Protein AF-A0A359KRN3-F1 (afdb_monomer)

Radius of gyration: 12.71 Å; Cα contacts (8 Å, |Δi|>4): 179; chains: 1; bounding box: 25×27×42 Å

Nearest PDB structures (foldseek):
  2awo-assembly2_D  TM=8.010E-01  e=6.527E-02  Escherichia coli K-12
  2awo-assembly2_C  TM=8.010E-01  e=8.601E-02  Escherichia coli K-12
  4jbw-assembly2_C  TM=7.755E-01  e=6.527E-02  Escherichia coli K-12
  2awn-assembly2_D  TM=7.931E-01  e=2.080E-01  Escherichia coli K-12
  2awn-assembly2_C  TM=7.894E-01  e=1.968E-01  Escherichia coli K-12

Structure (mmCIF, N/CA/C/O backbone):
data_AF-A0A359KRN3-F1
#
_entry.id   AF-A0A359KRN3-F1
#
loop_
_atom_site.group_PDB
_atom_site.id
_atom_site.type_symbol
_atom_site.label_atom_id
_atom_site.label_alt_id
_atom_site.label_comp_id
_atom_site.label_asym_id
_atom_site.label_entity_id
_atom_site.label_seq_id
_atom_site.pdbx_PDB_ins_code
_atom_site.Cartn_x
_atom_site.Cartn_y
_atom_site.Cartn_z
_atom_site.occupancy
_atom_site.B_iso_or_equiv
_atom_site.auth_seq_id
_atom_site.auth_comp_id
_atom_site.auth_asym_id
_atom_site.auth_atom_id
_atom_site.pdbx_PDB_model_num
ATOM 1 N N . MET A 1 1 ? -1.250 -2.066 20.027 1.00 58.06 1 MET A N 1
ATOM 2 C CA . MET A 1 1 ? -0.949 -1.627 18.644 1.00 58.06 1 MET A CA 1
ATOM 3 C C . MET A 1 1 ? -0.524 -2.861 17.872 1.00 58.06 1 MET A C 1
ATOM 5 O O . MET A 1 1 ? 0.230 -3.639 18.427 1.00 58.06 1 MET A O 1
ATOM 9 N N . VAL A 1 2 ? -1.042 -3.116 16.674 1.00 57.31 2 VAL A N 1
ATOM 10 C CA . VAL A 1 2 ? -0.653 -4.304 15.892 1.00 57.31 2 VAL A CA 1
ATOM 11 C C . VAL A 1 2 ? 0.399 -3.884 14.874 1.00 57.31 2 VAL A C 1
ATOM 13 O O . VAL A 1 2 ? 0.213 -2.869 14.205 1.00 57.31 2 VAL A O 1
ATOM 16 N N . MET A 1 3 ? 1.503 -4.626 14.786 1.00 63.09 3 MET A N 1
ATOM 17 C CA . MET A 1 3 ? 2.552 -4.383 13.799 1.00 63.09 3 MET A CA 1
ATOM 18 C C . MET A 1 3 ? 2.544 -5.524 12.788 1.00 63.09 3 MET A C 1
ATOM 20 O O . MET A 1 3 ? 2.780 -6.678 13.135 1.00 63.09 3 MET A O 1
ATOM 24 N N . LEU A 1 4 ? 2.241 -5.183 11.540 1.00 65.62 4 LEU A N 1
ATOM 25 C CA . LEU A 1 4 ? 2.378 -6.080 10.401 1.00 65.62 4 LEU A CA 1
ATOM 26 C C . LEU A 1 4 ? 3.692 -5.751 9.706 1.00 65.62 4 LEU A C 1
ATOM 28 O O . LEU A 1 4 ? 3.993 -4.575 9.471 1.00 65.62 4 LEU A O 1
ATOM 32 N N . ARG A 1 5 ? 4.481 -6.775 9.382 1.00 75.69 5 ARG A N 1
ATOM 33 C CA . ARG A 1 5 ? 5.634 -6.579 8.507 1.00 75.69 5 ARG A CA 1
ATOM 34 C C . ARG A 1 5 ? 5.152 -6.303 7.078 1.00 75.69 5 ARG A C 1
ATOM 36 O O . ARG A 1 5 ? 4.100 -6.822 6.699 1.00 75.69 5 ARG A O 1
ATOM 43 N N . PRO A 1 6 ? 5.894 -5.522 6.273 1.00 72.81 6 PRO A N 1
ATOM 44 C CA . PRO A 1 6 ? 5.472 -5.168 4.918 1.00 72.81 6 PRO A CA 1
ATOM 45 C C . PRO A 1 6 ? 5.165 -6.361 4.004 1.00 72.81 6 PRO A C 1
ATOM 47 O O . PRO A 1 6 ? 4.344 -6.242 3.103 1.00 72.81 6 PRO A O 1
ATOM 50 N N . GLU A 1 7 ? 5.815 -7.502 4.237 1.00 75.44 7 GLU A N 1
ATOM 51 C CA . GLU A 1 7 ? 5.599 -8.765 3.526 1.00 75.44 7 GLU A CA 1
ATOM 52 C C . GLU A 1 7 ? 4.330 -9.527 3.946 1.00 75.44 7 GLU A C 1
ATOM 54 O O . GLU A 1 7 ? 3.946 -10.477 3.274 1.00 75.44 7 GLU A O 1
ATOM 59 N N . GLN A 1 8 ? 3.684 -9.142 5.052 1.00 83.19 8 GLN A N 1
ATOM 60 C CA . GLN A 1 8 ? 2.436 -9.758 5.529 1.00 83.19 8 GLN A CA 1
ATOM 61 C C . GLN A 1 8 ? 1.189 -9.105 4.916 1.00 83.19 8 GLN A C 1
ATOM 63 O O . GLN A 1 8 ? 0.070 -9.555 5.163 1.00 83.19 8 GLN A O 1
ATOM 68 N N . LEU A 1 9 ? 1.373 -8.034 4.146 1.00 84.44 9 LEU A N 1
ATOM 69 C CA . LEU A 1 9 ? 0.328 -7.343 3.409 1.00 84.44 9 LEU A CA 1
ATOM 70 C C . LEU A 1 9 ? 0.565 -7.525 1.914 1.00 84.44 9 LEU A C 1
ATOM 72 O O . LEU A 1 9 ? 1.705 -7.503 1.454 1.00 84.44 9 LEU A O 1
ATOM 76 N N . GLU A 1 10 ? -0.518 -7.633 1.158 1.00 89.56 10 GLU A N 1
ATOM 77 C CA . GLU A 1 10 ? -0.480 -7.684 -0.299 1.00 89.56 10 GLU A CA 1
ATOM 78 C C . GLU A 1 10 ? -1.544 -6.771 -0.907 1.00 89.56 10 GLU A C 1
ATOM 80 O O . GLU A 1 10 ? -2.601 -6.526 -0.314 1.00 89.56 10 GLU A O 1
ATOM 85 N N . LEU A 1 11 ? -1.237 -6.246 -2.095 1.00 88.12 11 LEU A N 1
ATOM 86 C CA . LEU A 1 11 ? -2.233 -5.596 -2.940 1.00 88.12 11 LEU A CA 1
ATOM 87 C C . LEU A 1 11 ? -3.161 -6.679 -3.496 1.00 88.12 11 LEU A C 1
ATOM 89 O O . LEU A 1 11 ? -2.683 -7.725 -3.935 1.00 88.12 11 LEU A O 1
ATOM 93 N N . SER A 1 12 ? -4.463 -6.422 -3.482 1.00 88.00 12 SER A N 1
ATOM 94 C CA . SER A 1 12 ? -5.483 -7.335 -3.998 1.00 88.00 12 SER A CA 1
ATOM 95 C C . SER A 1 12 ? -6.589 -6.547 -4.700 1.00 88.00 12 SER A C 1
ATOM 97 O O . SER A 1 12 ? -6.639 -5.318 -4.615 1.00 88.00 12 SER A O 1
ATOM 99 N N . ASP A 1 13 ? -7.485 -7.259 -5.378 1.00 85.50 13 ASP A N 1
ATOM 100 C CA . ASP A 1 13 ? -8.718 -6.701 -5.945 1.00 85.50 13 ASP A CA 1
ATOM 101 C C . ASP A 1 13 ? -9.842 -6.592 -4.892 1.00 85.50 13 ASP A C 1
ATOM 103 O O . ASP A 1 13 ? -10.888 -5.990 -5.134 1.00 85.50 13 ASP A O 1
ATOM 107 N N . ASP A 1 14 ? -9.627 -7.163 -3.703 1.00 86.19 14 ASP A N 1
ATOM 108 C CA . ASP A 1 14 ? -10.545 -7.181 -2.569 1.00 86.19 14 ASP A CA 1
ATOM 109 C C . ASP A 1 14 ? -9.848 -6.808 -1.244 1.00 86.19 14 ASP A C 1
ATOM 111 O O . ASP A 1 14 ? -8.623 -6.751 -1.137 1.00 86.19 14 ASP A O 1
ATOM 115 N N . GLY A 1 15 ? -10.639 -6.523 -0.206 1.00 88.44 15 GLY A N 1
ATOM 116 C CA . GLY A 1 15 ? -10.132 -6.188 1.126 1.00 88.44 15 GLY A CA 1
ATOM 117 C C . GLY A 1 15 ? -10.329 -4.724 1.516 1.00 88.44 15 GLY A C 1
ATOM 118 O O . GLY A 1 15 ? -11.327 -4.092 1.171 1.00 88.44 15 GLY A O 1
ATOM 119 N N . THR A 1 16 ? -9.408 -4.194 2.319 1.00 91.81 16 THR A N 1
ATOM 120 C CA . THR A 1 16 ? -9.508 -2.832 2.861 1.00 91.81 16 THR A CA 1
ATOM 121 C C . THR A 1 16 ? -8.958 -1.831 1.857 1.00 91.81 16 THR A C 1
ATOM 123 O O . THR A 1 16 ? -7.818 -1.960 1.421 1.00 91.81 16 THR A O 1
ATOM 126 N N . LEU A 1 17 ? -9.740 -0.806 1.516 1.00 94.56 17 LEU A N 1
ATOM 127 C CA . LEU A 1 17 ? -9.283 0.257 0.621 1.00 94.56 17 LEU A CA 1
ATOM 128 C C . LEU A 1 17 ? -8.188 1.110 1.268 1.00 94.56 17 LEU A C 1
ATOM 130 O O . LEU A 1 17 ? -8.220 1.378 2.473 1.00 94.56 17 LEU A O 1
ATOM 134 N N . ALA A 1 18 ? -7.248 1.568 0.451 1.00 94.44 18 ALA A N 1
ATOM 135 C CA . ALA A 1 18 ? -6.166 2.445 0.855 1.00 94.44 18 ALA A CA 1
ATOM 136 C C . ALA A 1 18 ? -5.741 3.382 -0.283 1.00 94.44 18 ALA A C 1
ATOM 138 O O . ALA A 1 18 ? -5.805 3.031 -1.460 1.00 94.44 18 ALA A O 1
ATOM 139 N N . GLN A 1 19 ? -5.260 4.564 0.091 1.00 96.25 19 GLN A N 1
ATOM 140 C CA . GLN A 1 19 ? -4.671 5.538 -0.824 1.00 96.25 19 GLN A CA 1
ATOM 141 C C . GLN A 1 19 ? -3.167 5.313 -0.956 1.00 96.25 19 GLN A C 1
ATOM 143 O O . GLN A 1 19 ? -2.462 5.187 0.053 1.00 96.25 19 GLN A O 1
ATOM 148 N N . VAL A 1 20 ? -2.660 5.310 -2.187 1.00 95.00 20 VAL A N 1
ATOM 149 C CA . VAL A 1 20 ? -1.226 5.231 -2.461 1.00 95.00 20 VAL A CA 1
ATOM 150 C C . VAL A 1 20 ? -0.584 6.588 -2.219 1.00 95.00 20 VAL A C 1
ATOM 152 O O . VAL A 1 20 ? -0.854 7.565 -2.909 1.00 95.00 20 VAL A O 1
ATOM 155 N N . VAL A 1 21 ? 0.315 6.647 -1.243 1.00 95.44 21 VAL A N 1
ATOM 156 C CA . VAL A 1 21 ? 1.068 7.861 -0.910 1.00 95.44 21 VAL A CA 1
ATOM 157 C C . VAL A 1 21 ? 2.320 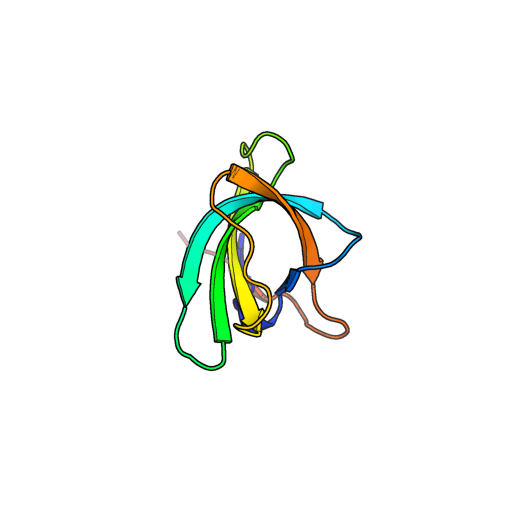7.965 -1.775 1.00 95.44 21 VAL A C 1
ATOM 159 O O . VAL A 1 21 ? 2.659 9.036 -2.268 1.00 95.44 21 VAL A O 1
ATOM 162 N N . SER A 1 22 ? 3.047 6.859 -1.931 1.00 94.50 22 SER A N 1
ATOM 163 C CA . SER A 1 22 ? 4.294 6.818 -2.693 1.00 94.50 22 SER A CA 1
ATOM 164 C C . SER A 1 22 ? 4.680 5.381 -3.009 1.00 94.50 22 SER A C 1
ATOM 166 O O . SER A 1 22 ? 4.336 4.464 -2.260 1.00 94.50 22 SER A O 1
ATOM 168 N N . THR A 1 23 ? 5.461 5.214 -4.072 1.00 93.88 23 THR A N 1
ATOM 169 C CA . THR A 1 23 ? 5.950 3.918 -4.520 1.00 93.88 23 THR A CA 1
ATOM 170 C C . THR A 1 23 ? 7.447 3.993 -4.803 1.00 93.88 23 THR A C 1
ATOM 172 O O . THR A 1 23 ? 7.918 4.929 -5.448 1.00 93.88 23 THR A O 1
ATOM 175 N N . MET A 1 24 ? 8.201 3.018 -4.301 1.00 92.19 24 MET A N 1
ATOM 176 C CA . MET A 1 24 ? 9.654 2.904 -4.452 1.00 92.19 24 MET A CA 1
ATOM 177 C C . MET A 1 24 ? 9.969 1.582 -5.148 1.00 92.19 24 MET A C 1
ATOM 179 O O . MET A 1 24 ? 9.519 0.536 -4.688 1.00 92.19 24 MET A O 1
ATOM 183 N N . PHE A 1 25 ? 10.725 1.625 -6.244 1.00 90.00 25 PHE A N 1
ATOM 184 C CA . PHE A 1 25 ? 11.080 0.453 -7.048 1.00 90.00 25 PHE A CA 1
ATOM 185 C C . PHE A 1 25 ? 12.545 0.061 -6.834 1.00 90.00 25 PHE A C 1
ATOM 187 O O . PHE A 1 25 ? 13.428 0.913 -6.927 1.00 90.00 25 PHE A O 1
ATOM 194 N N . TYR A 1 26 ? 12.794 -1.228 -6.594 1.00 86.19 26 TYR A N 1
ATOM 195 C CA . TYR A 1 26 ? 14.122 -1.793 -6.329 1.00 86.19 26 TYR A CA 1
ATOM 196 C C . TYR A 1 26 ? 14.539 -2.856 -7.363 1.00 86.19 26 TYR A C 1
ATOM 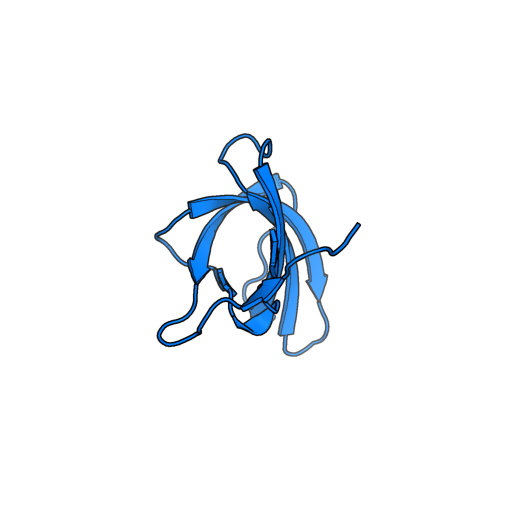198 O O . TYR A 1 26 ? 15.410 -3.684 -7.103 1.00 86.19 26 TYR A O 1
ATOM 206 N N . GLY A 1 27 ? 13.941 -2.849 -8.558 1.00 86.56 27 GLY A N 1
ATOM 207 C CA . GLY A 1 27 ? 14.265 -3.787 -9.638 1.00 86.56 27 GLY A CA 1
ATOM 208 C C . GLY A 1 27 ? 13.334 -4.999 -9.677 1.00 86.56 27 GLY A C 1
ATOM 209 O O . GLY A 1 27 ? 12.584 -5.162 -10.635 1.00 86.56 27 GLY A O 1
ATOM 210 N N . HIS A 1 28 ? 13.366 -5.845 -8.645 1.00 84.62 28 HIS A N 1
ATOM 211 C CA . HIS A 1 28 ? 12.523 -7.050 -8.581 1.00 84.62 28 HIS A CA 1
ATOM 212 C C . HIS A 1 28 ? 11.234 -6.830 -7.787 1.00 84.62 28 HIS A C 1
ATOM 214 O O . HIS A 1 28 ? 10.165 -7.286 -8.190 1.00 84.62 28 HIS A O 1
ATOM 220 N N . ASP A 1 29 ? 11.322 -6.093 -6.687 1.00 87.62 29 ASP A N 1
ATOM 221 C CA . ASP A 1 29 ? 10.201 -5.721 -5.839 1.00 87.62 29 ASP A CA 1
ATOM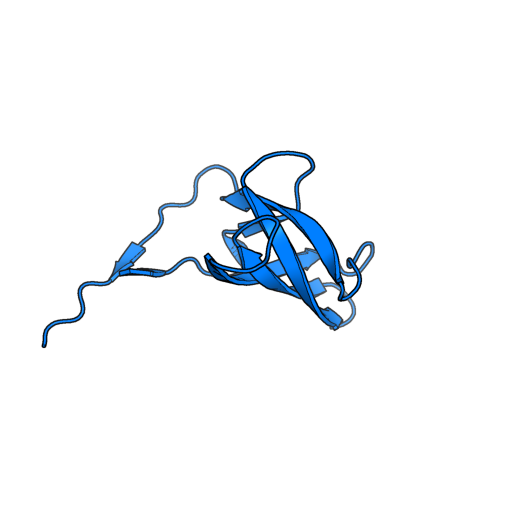 222 C C . ASP A 1 29 ? 10.115 -4.199 -5.677 1.00 87.62 29 ASP A C 1
ATOM 224 O O . ASP A 1 29 ? 10.959 -3.418 -6.135 1.00 87.62 29 ASP A O 1
ATOM 228 N N . GLY A 1 30 ? 9.024 -3.765 -5.064 1.00 90.44 30 GLY A N 1
ATOM 229 C CA . GLY A 1 30 ? 8.812 -2.386 -4.687 1.00 90.44 30 GLY A CA 1
ATOM 230 C C . GLY A 1 30 ? 8.087 -2.276 -3.360 1.00 90.44 30 GLY A C 1
ATOM 231 O O . GLY A 1 30 ? 7.387 -3.190 -2.920 1.00 90.44 30 GLY A O 1
ATOM 232 N N . ILE A 1 31 ? 8.267 -1.127 -2.724 1.00 91.12 31 ILE A N 1
ATOM 233 C CA . ILE A 1 31 ? 7.556 -0.752 -1.510 1.00 91.12 31 ILE A CA 1
ATOM 234 C C . ILE A 1 31 ? 6.504 0.278 -1.886 1.00 91.12 31 ILE A C 1
ATOM 236 O O . ILE A 1 31 ? 6.818 1.324 -2.455 1.00 91.12 31 ILE A O 1
ATOM 240 N N . VAL A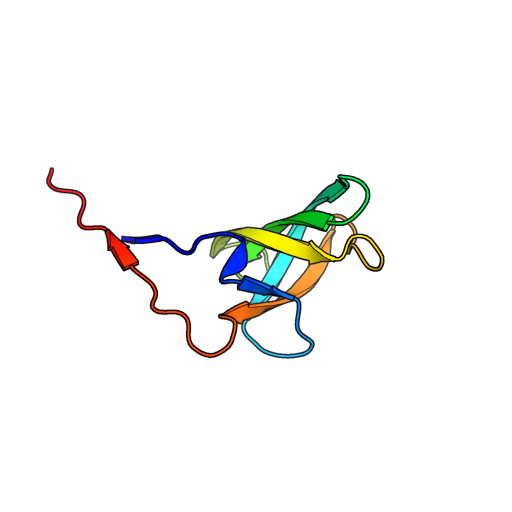 1 32 ? 5.261 -0.001 -1.514 1.00 93.25 32 VAL A N 1
ATOM 241 C CA . VAL A 1 32 ? 4.138 0.919 -1.649 1.00 93.25 32 VAL A CA 1
ATOM 242 C C . VAL A 1 32 ? 3.775 1.429 -0.260 1.00 93.25 32 VAL A C 1
ATOM 244 O O . VAL A 1 32 ? 3.461 0.655 0.648 1.00 93.25 32 VAL A O 1
ATOM 247 N N . ARG A 1 33 ? 3.848 2.747 -0.074 1.00 94.00 33 ARG A N 1
ATOM 248 C CA . ARG A 1 33 ? 3.362 3.424 1.131 1.00 94.00 33 ARG A CA 1
ATOM 249 C C . ARG A 1 33 ? 1.893 3.729 0.942 1.00 94.00 33 ARG A C 1
ATOM 251 O O . ARG A 1 33 ? 1.530 4.444 0.010 1.00 94.00 33 ARG A O 1
ATOM 258 N N . LEU A 1 34 ? 1.077 3.225 1.853 1.00 93.75 34 LEU A N 1
ATOM 259 C CA . LEU A 1 34 ? -0.366 3.347 1.794 1.00 93.75 34 LEU A CA 1
ATOM 260 C C . LEU A 1 34 ? -0.910 4.020 3.041 1.00 93.75 34 LEU A C 1
ATOM 262 O O . LEU A 1 34 ? -0.322 3.960 4.125 1.00 93.75 34 LEU A O 1
ATOM 266 N N . ARG A 1 35 ? -2.080 4.617 2.884 1.00 94.12 35 ARG A N 1
ATOM 267 C CA . ARG A 1 35 ? -2.878 5.174 3.965 1.00 94.12 35 ARG A CA 1
ATOM 268 C C . ARG A 1 35 ? -4.228 4.470 3.945 1.00 94.12 35 ARG A C 1
ATOM 270 O O . ARG A 1 35 ? -4.942 4.581 2.954 1.00 94.12 35 ARG A O 1
ATOM 277 N N . LEU A 1 36 ? -4.531 3.691 4.985 1.00 91.69 36 LEU A N 1
ATOM 278 C CA . LEU A 1 36 ? -5.773 2.912 5.025 1.00 91.69 36 LEU A CA 1
ATOM 279 C C . LEU A 1 36 ? -6.999 3.835 5.026 1.00 91.69 36 LEU A C 1
ATOM 281 O O . LEU A 1 36 ? -6.951 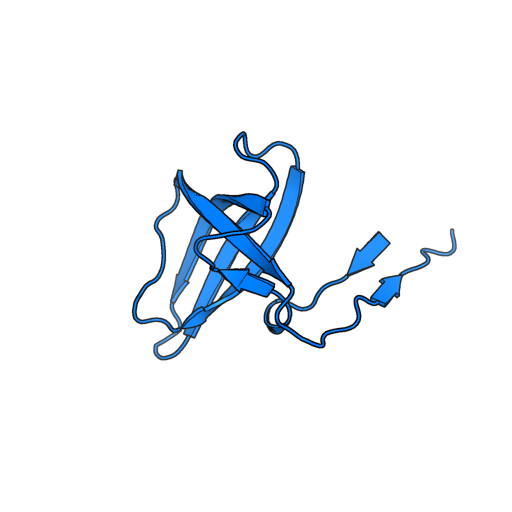4.939 5.565 1.00 91.69 36 LEU A O 1
ATOM 285 N N . GLY A 1 37 ? -8.098 3.351 4.460 1.00 91.56 37 GLY A N 1
ATOM 286 C CA . GLY A 1 37 ? -9.308 4.127 4.211 1.00 91.56 37 GLY A CA 1
ATOM 287 C C . GLY A 1 37 ? -9.324 4.697 2.794 1.00 91.56 37 GLY A C 1
ATOM 288 O O . GLY A 1 37 ? -8.310 5.175 2.286 1.00 91.56 37 GLY A O 1
ATOM 289 N N . ALA A 1 38 ? -10.496 4.665 2.156 1.00 83.56 38 ALA A N 1
ATOM 290 C CA . ALA A 1 38 ? -10.686 5.212 0.812 1.00 83.56 38 ALA A CA 1
ATOM 291 C C . ALA A 1 38 ? -10.408 6.725 0.741 1.00 83.56 38 ALA A C 1
ATOM 293 O O . ALA A 1 38 ? -10.077 7.240 -0.318 1.00 83.56 38 ALA A O 1
ATOM 294 N N . ASP A 1 39 ? -10.507 7.427 1.867 1.00 87.12 39 ASP A N 1
ATOM 295 C CA . ASP A 1 39 ? -10.210 8.852 2.024 1.00 87.12 39 ASP A CA 1
ATOM 296 C C . ASP A 1 39 ? -8.782 9.130 2.538 1.00 87.12 39 ASP A C 1
ATOM 298 O O . ASP A 1 39 ? -8.393 10.286 2.688 1.00 87.12 39 ASP A O 1
ATOM 302 N N . GLY A 1 40 ? -7.991 8.091 2.839 1.00 82.75 40 GLY A N 1
ATOM 303 C CA . GLY A 1 40 ? -6.659 8.236 3.427 1.00 82.75 40 GLY A CA 1
ATOM 304 C C . GLY A 1 40 ? -6.656 8.763 4.873 1.00 82.75 40 GLY A C 1
ATOM 305 O O . GLY A 1 40 ? -5.662 9.336 5.331 1.00 82.75 40 GLY A O 1
ATOM 306 N N . SER A 1 41 ? -7.735 8.593 5.636 1.00 87.19 41 SER A N 1
ATOM 307 C CA . SER A 1 41 ? -7.772 9.041 7.037 1.00 87.19 41 SER A CA 1
ATOM 308 C C . SER A 1 41 ? -7.087 8.071 8.016 1.00 87.19 41 SER A C 1
ATOM 310 O O . SER A 1 41 ? -6.560 8.504 9.045 1.00 87.19 41 SER A O 1
ATOM 312 N N . GLY A 1 42 ? -7.034 6.777 7.686 1.00 88.69 42 GLY A N 1
ATOM 313 C CA . GLY A 1 42 ? -6.561 5.687 8.546 1.00 88.69 42 GLY A CA 1
ATOM 314 C C . GLY A 1 42 ? -5.036 5.586 8.696 1.00 88.69 42 GLY A C 1
ATOM 315 O O . GLY A 1 42 ? -4.298 6.451 8.240 1.00 88.69 42 GLY A O 1
ATOM 316 N N . PRO A 1 43 ? -4.504 4.556 9.375 1.00 89.19 43 PRO A N 1
ATOM 317 C CA . PRO A 1 43 ? -3.069 4.447 9.643 1.00 89.19 43 PRO A CA 1
ATOM 318 C C . PRO A 1 43 ? -2.230 4.265 8.368 1.00 89.19 43 PRO A C 1
ATOM 320 O O . PRO A 1 43 ? -2.715 3.820 7.327 1.00 89.19 43 PRO A O 1
ATOM 323 N N . MET A 1 44 ? -0.942 4.611 8.462 1.00 89.94 44 MET A N 1
ATOM 324 C CA . MET A 1 44 ? 0.020 4.346 7.391 1.00 89.94 44 MET A CA 1
ATOM 325 C C . MET A 1 44 ? 0.471 2.887 7.446 1.00 89.94 44 MET A C 1
ATOM 327 O O . MET A 1 44 ? 0.829 2.397 8.517 1.00 89.94 44 MET A O 1
ATOM 331 N N . VAL A 1 45 ? 0.502 2.226 6.292 1.00 89.81 45 VAL A N 1
ATOM 332 C CA . VAL A 1 45 ? 1.045 0.873 6.143 1.00 89.81 45 VAL A CA 1
ATOM 333 C C . VAL A 1 45 ? 2.029 0.816 4.980 1.00 89.81 45 VAL A C 1
ATOM 335 O O . VAL A 1 45 ? 2.030 1.665 4.086 1.00 89.81 45 VAL A O 1
ATOM 338 N N . LEU A 1 46 ? 2.905 -0.179 5.027 1.00 90.62 46 LEU A N 1
ATOM 339 C CA . LEU A 1 46 ? 3.890 -0.472 3.997 1.00 90.62 46 LEU A CA 1
ATOM 340 C C . LEU A 1 46 ? 3.539 -1.830 3.411 1.00 90.62 46 LEU A C 1
ATOM 342 O O . LEU A 1 46 ? 3.308 -2.768 4.166 1.00 90.62 46 LEU A O 1
ATOM 346 N N . VAL A 1 47 ? 3.513 -1.922 2.089 1.00 89.94 47 VAL A N 1
ATOM 347 C CA . VAL A 1 47 ? 3.250 -3.169 1.370 1.00 89.94 47 VAL A CA 1
ATOM 348 C C . VAL A 1 47 ? 4.411 -3.428 0.435 1.00 89.94 47 VAL A C 1
ATOM 350 O O . VAL A 1 47 ? 4.794 -2.537 -0.328 1.00 89.94 47 VAL A O 1
ATOM 353 N N . ARG A 1 48 ? 4.979 -4.632 0.494 1.00 89.50 48 ARG A N 1
ATOM 354 C CA . ARG A 1 48 ? 5.986 -5.059 -0.477 1.00 89.50 48 ARG A CA 1
ATOM 355 C C . ARG A 1 48 ? 5.302 -5.841 -1.592 1.00 89.50 48 ARG A C 1
ATOM 357 O O . ARG A 1 48 ? 4.625 -6.824 -1.323 1.00 89.50 48 ARG A O 1
ATOM 364 N N . THR A 1 49 ? 5.470 -5.403 -2.833 1.00 87.12 49 THR A N 1
ATOM 365 C CA . THR A 1 49 ? 4.844 -6.028 -4.008 1.00 87.12 49 THR A CA 1
ATOM 366 C C . THR A 1 49 ? 5.865 -6.252 -5.120 1.00 87.12 49 THR A C 1
ATOM 368 O O . THR A 1 49 ? 6.954 -5.679 -5.102 1.00 87.12 49 THR A O 1
ATOM 371 N N . GLN A 1 50 ? 5.522 -7.100 -6.086 1.00 85.31 50 GLN A N 1
ATOM 372 C CA . GLN A 1 50 ? 6.339 -7.346 -7.272 1.00 85.31 50 GLN A CA 1
ATOM 373 C C . GLN A 1 50 ? 6.489 -6.055 -8.090 1.00 85.31 50 GLN A C 1
ATOM 375 O O . GLN A 1 50 ? 5.531 -5.308 -8.303 1.00 85.31 50 GLN A O 1
ATOM 380 N N . GLY A 1 51 ? 7.697 -5.794 -8.583 1.00 78.31 51 GLY A N 1
ATOM 381 C CA . GLY A 1 51 ? 8.037 -4.526 -9.226 1.00 78.31 51 GLY A CA 1
ATOM 382 C C . GLY A 1 51 ? 7.393 -4.291 -10.600 1.00 78.31 51 GLY A C 1
ATOM 383 O O . GLY A 1 51 ? 7.445 -3.178 -11.116 1.00 78.31 51 GLY A O 1
ATOM 384 N N . HIS A 1 52 ? 6.765 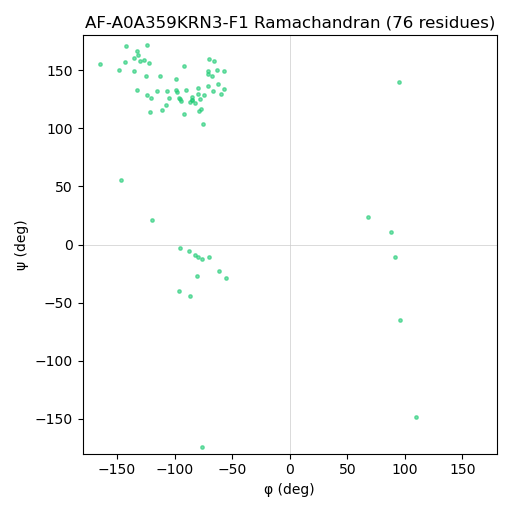-5.309 -11.196 1.00 76.19 52 HIS A N 1
ATOM 385 C CA . HIS A 1 52 ? 6.204 -5.241 -12.550 1.00 76.19 52 HIS A CA 1
ATOM 386 C C . HIS A 1 52 ? 4.834 -4.542 -12.642 1.00 76.19 52 HIS A C 1
ATOM 388 O O . HIS A 1 52 ? 4.369 -4.279 -13.748 1.00 76.19 52 HIS A O 1
ATOM 394 N N . ALA A 1 53 ? 4.169 -4.258 -11.516 1.00 76.12 53 ALA A N 1
ATOM 395 C CA . ALA A 1 53 ? 2.836 -3.645 -11.493 1.00 76.12 53 ALA A CA 1
ATOM 396 C C . ALA A 1 53 ? 2.654 -2.722 -10.277 1.00 76.12 53 ALA A C 1
ATOM 398 O O . ALA A 1 53 ? 1.757 -2.897 -9.455 1.00 76.12 53 ALA A O 1
ATO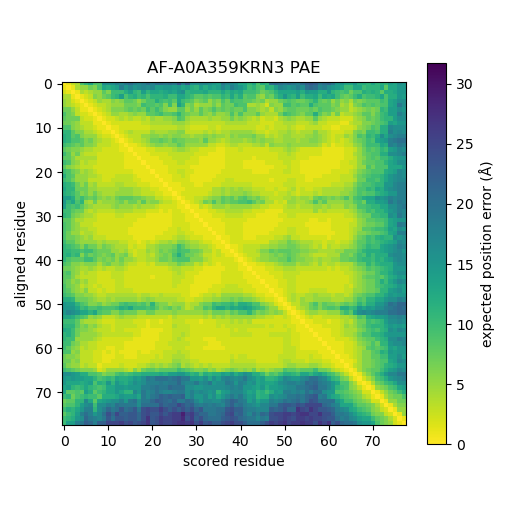M 399 N N . LEU A 1 54 ? 3.551 -1.747 -10.138 1.00 86.88 54 LEU A N 1
ATOM 400 C CA . LEU A 1 54 ? 3.511 -0.796 -9.034 1.00 86.88 54 LEU A CA 1
ATOM 401 C C . LEU A 1 54 ? 2.437 0.285 -9.271 1.00 86.88 54 LEU A C 1
ATOM 403 O O . LEU A 1 54 ? 2.491 0.961 -10.303 1.00 86.88 54 LEU A O 1
ATOM 407 N N . PRO A 1 55 ? 1.489 0.489 -8.335 1.00 91.69 55 PRO A N 1
ATOM 408 C CA . PRO A 1 55 ? 0.498 1.550 -8.451 1.00 91.69 55 PRO A CA 1
ATOM 409 C C . PRO A 1 55 ? 1.151 2.926 -8.267 1.00 91.69 55 PRO A C 1
ATOM 411 O O . PRO A 1 55 ? 2.246 3.056 -7.702 1.00 91.69 55 PRO A O 1
ATOM 414 N N . LYS A 1 56 ? 0.484 3.971 -8.754 1.00 93.12 56 LYS A N 1
ATOM 415 C CA . LYS A 1 56 ? 0.970 5.352 -8.706 1.00 93.12 56 LYS A CA 1
ATOM 416 C C . LYS A 1 56 ? 0.472 6.055 -7.451 1.00 93.12 56 LYS A C 1
ATOM 418 O O . LYS A 1 56 ? -0.575 5.727 -6.906 1.00 93.12 56 LYS A O 1
ATOM 423 N N . ALA A 1 57 ? 1.218 7.062 -7.004 1.00 94.00 57 ALA A N 1
ATOM 424 C CA . ALA A 1 57 ? 0.745 7.949 -5.946 1.00 94.00 57 ALA A CA 1
ATOM 425 C C . ALA A 1 57 ? -0.583 8.612 -6.352 1.00 94.00 57 ALA A C 1
ATOM 427 O O . ALA A 1 57 ? -0.703 9.115 -7.468 1.00 94.00 57 ALA A O 1
ATOM 428 N N . GLY A 1 58 ? -1.551 8.610 -5.436 1.00 93.81 58 GLY A N 1
ATOM 429 C CA . GLY A 1 58 ? -2.928 9.051 -5.663 1.00 93.81 58 GLY A CA 1
ATOM 430 C C . GLY A 1 58 ? -3.890 7.947 -6.114 1.00 93.81 58 GLY A C 1
ATOM 431 O O . GLY A 1 58 ? -5.097 8.179 -6.108 1.00 93.81 58 GLY A O 1
ATOM 432 N N . ASP A 1 59 ? -3.398 6.756 -6.470 1.00 94.25 59 ASP A N 1
ATOM 433 C CA . ASP A 1 59 ? -4.276 5.633 -6.797 1.00 94.25 59 ASP A CA 1
ATOM 434 C C . ASP A 1 59 ? -4.969 5.103 -5.535 1.00 94.25 59 ASP A C 1
ATOM 436 O O . ASP A 1 59 ? -4.400 5.072 -4.440 1.00 94.25 59 ASP A O 1
ATOM 440 N N . THR A 1 60 ? -6.199 4.622 -5.708 1.00 94.31 60 THR A N 1
ATOM 441 C CA . THR A 1 60 ? -6.907 3.849 -4.682 1.00 94.31 60 THR A CA 1
ATOM 442 C C . THR A 1 60 ? -6.721 2.366 -4.965 1.00 94.31 60 THR A C 1
ATOM 444 O O . THR A 1 60 ? -7.014 1.907 -6.066 1.00 94.31 60 THR A O 1
ATOM 447 N N . VAL A 1 61 ? -6.250 1.617 -3.971 1.00 93.69 61 VAL A N 1
ATOM 448 C CA . VAL A 1 61 ? -5.999 0.170 -4.063 1.00 93.69 61 VAL A CA 1
ATOM 449 C C . VAL A 1 61 ? -6.709 -0.563 -2.931 1.00 93.69 61 VAL A C 1
ATOM 451 O O . VAL A 1 61 ? -7.007 0.043 -1.900 1.00 93.69 61 VAL A O 1
ATOM 454 N N . ALA A 1 62 ? -6.958 -1.862 -3.089 1.00 93.31 62 ALA A N 1
ATOM 455 C CA . ALA A 1 62 ? -7.366 -2.713 -1.978 1.00 93.31 62 ALA A CA 1
ATOM 456 C C . ALA A 1 62 ? -6.159 -3.488 -1.432 1.00 93.31 62 ALA A C 1
ATOM 458 O O . ALA A 1 62 ? -5.259 -3.897 -2.170 1.00 93.31 62 ALA A O 1
ATOM 459 N N . VAL A 1 63 ? -6.122 -3.642 -0.109 1.00 91.12 63 VAL A N 1
ATOM 460 C CA . VAL A 1 63 ? -5.109 -4.426 0.594 1.00 91.12 63 VAL A CA 1
ATOM 461 C C . VAL A 1 63 ? -5.735 -5.476 1.478 1.00 91.12 63 VAL A C 1
ATOM 463 O O . VAL A 1 63 ? -6.755 -5.252 2.141 1.00 91.12 63 VAL A O 1
ATOM 466 N N . ARG A 1 64 ? -5.051 -6.610 1.559 1.00 89.94 64 ARG A N 1
ATOM 467 C CA . ARG A 1 64 ? -5.382 -7.678 2.491 1.00 89.94 64 ARG A CA 1
ATOM 468 C C . ARG A 1 64 ? -4.131 -8.208 3.167 1.00 89.94 64 ARG A C 1
ATOM 470 O O . ARG A 1 64 ? -3.008 -8.014 2.705 1.00 89.94 64 ARG A O 1
ATOM 477 N N . VAL A 1 65 ? -4.350 -8.867 4.295 1.00 86.94 65 VAL A N 1
ATOM 478 C CA . VAL A 1 65 ? -3.319 -9.658 4.960 1.00 86.94 65 VAL A CA 1
ATOM 479 C C . VAL A 1 65 ? -3.143 -10.941 4.149 1.00 86.94 65 VAL A C 1
ATOM 481 O O . VAL A 1 65 ? -4.138 -11.593 3.826 1.00 86.94 65 VAL A O 1
ATOM 484 N N . ALA A 1 66 ? -1.905 -11.278 3.789 1.00 82.38 66 ALA A N 1
ATOM 485 C CA . ALA A 1 66 ? -1.610 -12.504 3.052 1.00 82.38 66 ALA A CA 1
ATOM 486 C C . ALA A 1 66 ? -2.131 -13.731 3.832 1.00 82.38 66 ALA A C 1
ATOM 488 O O . ALA A 1 66 ? -2.220 -13.721 5.059 1.00 82.38 66 ALA A O 1
ATOM 489 N N . GLY A 1 67 ? -2.534 -14.802 3.153 1.00 72.69 67 GLY A N 1
ATOM 490 C CA . GLY A 1 67 ? -3.081 -15.974 3.847 1.00 72.69 67 GLY A CA 1
ATOM 491 C C . GLY A 1 67 ? -2.077 -16.585 4.840 1.00 72.69 67 GLY A C 1
ATOM 492 O O . GLY A 1 67 ? -0.945 -16.875 4.467 1.00 72.69 67 GLY A O 1
ATOM 493 N N . GLY A 1 68 ? -2.496 -16.812 6.092 1.00 62.25 68 GLY A N 1
ATOM 494 C CA . GLY A 1 68 ? -1.718 -17.562 7.094 1.00 62.25 68 GLY A CA 1
ATOM 495 C C . GLY A 1 68 ? -0.731 -16.757 7.947 1.00 62.25 68 GLY A C 1
ATOM 496 O O . GLY A 1 68 ? 0.068 -17.357 8.660 1.00 62.25 68 GLY A O 1
ATOM 497 N N . VAL A 1 69 ? -0.766 -15.423 7.908 1.00 59.41 69 VAL A N 1
ATOM 498 C CA . VAL A 1 69 ? 0.096 -14.580 8.753 1.00 59.41 69 VAL A CA 1
ATOM 499 C C . VAL A 1 69 ? -0.605 -14.135 10.033 1.00 59.41 69 VAL A C 1
ATOM 501 O O . VAL A 1 69 ? -1.667 -13.516 10.010 1.00 59.41 69 VAL A O 1
ATOM 504 N N . GLU A 1 70 ? 0.034 -14.420 11.165 1.00 58.22 70 GLU A N 1
ATOM 505 C CA . GLU A 1 70 ? -0.368 -13.910 12.471 1.00 58.22 70 GLU A CA 1
ATOM 506 C C . GLU A 1 70 ? 0.129 -12.470 12.642 1.00 58.22 70 GLU A C 1
ATOM 508 O O . GLU A 1 70 ? 1.303 -12.153 12.418 1.00 58.22 70 GLU A O 1
ATOM 513 N N . ALA A 1 71 ? -0.774 -11.577 13.037 1.00 55.25 71 ALA A N 1
ATOM 514 C CA . ALA A 1 71 ? -0.433 -10.201 13.351 1.00 55.25 71 ALA A CA 1
ATOM 515 C C . ALA A 1 71 ? 0.050 -10.117 14.807 1.00 55.25 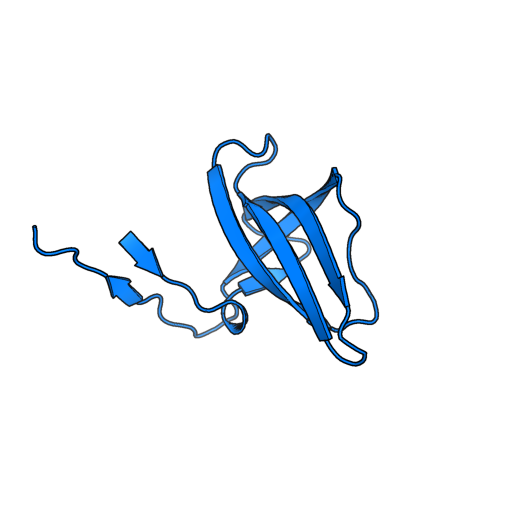71 ALA A C 1
ATOM 517 O O . ALA A 1 71 ? -0.673 -10.508 15.724 1.00 55.25 71 ALA A O 1
ATOM 518 N N . GLN A 1 72 ? 1.255 -9.594 15.050 1.00 52.06 72 GLN A N 1
ATOM 519 C CA . GLN A 1 72 ? 1.758 -9.439 16.416 1.00 52.06 72 GLN A CA 1
ATOM 520 C C . GLN A 1 72 ? 1.203 -8.165 17.061 1.00 52.06 72 GLN A C 1
ATOM 522 O O . GLN A 1 72 ? 1.399 -7.045 16.578 1.00 52.06 72 GLN A O 1
ATOM 527 N N . ALA A 1 73 ? 0.509 -8.339 18.186 1.00 50.09 73 ALA A N 1
ATOM 528 C CA . ALA A 1 73 ? 0.095 -7.242 19.044 1.00 50.09 73 ALA A CA 1
ATOM 529 C C . ALA A 1 73 ? 1.285 -6.782 19.897 1.00 50.09 73 ALA A C 1
ATOM 531 O O . ALA A 1 73 ? 1.773 -7.509 20.757 1.00 50.09 73 ALA A O 1
ATOM 532 N N . PHE A 1 74 ? 1.736 -5.552 19.677 1.00 51.25 74 PHE A N 1
ATOM 533 C CA . PHE A 1 74 ? 2.692 -4.881 20.541 1.00 51.25 74 PHE A CA 1
ATOM 534 C C . PHE A 1 74 ? 1.951 -4.204 21.701 1.00 51.25 74 PHE A C 1
ATOM 536 O O . PHE A 1 74 ? 1.042 -3.382 21.488 1.00 51.25 74 PHE A O 1
ATOM 543 N N . GLN A 1 75 ? 2.344 -4.550 22.928 1.00 45.09 75 GLN A N 1
ATOM 544 C CA . GLN A 1 75 ? 1.989 -3.805 24.131 1.00 45.09 75 GLN A CA 1
ATOM 545 C C . GLN A 1 75 ? 3.095 -2.781 24.391 1.00 45.09 75 GLN A C 1
ATOM 547 O O . GLN A 1 75 ? 4.227 -3.151 24.683 1.00 45.09 75 GLN A O 1
ATOM 552 N N . MET A 1 76 ? 2.777 -1.494 24.242 1.00 45.12 76 MET A N 1
ATOM 553 C CA . MET A 1 76 ? 3.632 -0.434 24.772 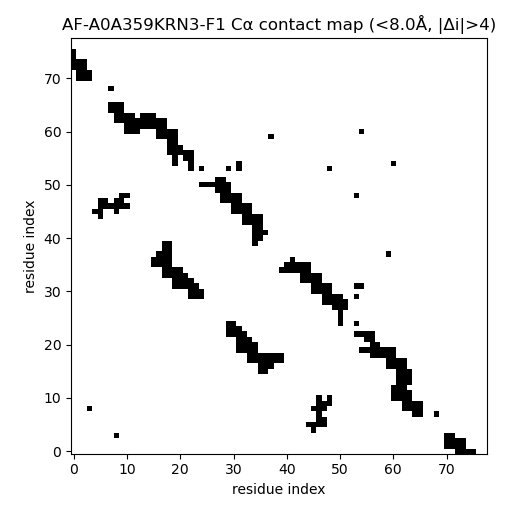1.00 45.12 76 MET A CA 1
ATOM 554 C C . MET A 1 76 ? 3.406 -0.396 26.280 1.00 45.12 76 MET A C 1
ATOM 556 O O . MET A 1 76 ? 2.354 0.053 26.733 1.00 45.12 76 MET A O 1
ATOM 560 N N . THR A 1 77 ? 4.355 -0.924 27.043 1.00 51.66 77 THR A N 1
ATOM 561 C CA . THR A 1 77 ? 4.458 -0.617 28.469 1.00 51.66 77 THR A CA 1
ATOM 562 C C . THR A 1 77 ? 4.841 0.865 28.605 1.00 51.66 77 THR A C 1
ATOM 564 O O . THR A 1 77 ? 5.711 1.309 27.850 1.00 51.66 77 THR A O 1
ATOM 567 N N . PRO A 1 78 ? 4.150 1.629 29.471 1.00 60.00 78 PRO A N 1
ATOM 568 C CA . PRO A 1 78 ? 4.343 3.072 29.629 1.00 60.00 78 PRO A CA 1
ATOM 569 C C . PRO A 1 78 ? 5.727 3.451 30.164 1.00 60.00 78 PRO A C 1
ATOM 571 O O . PRO A 1 78 ? 6.347 2.617 30.864 1.00 60.00 78 PRO A O 1
#

Sequence (78 aa):
MVMLRPEQLELSDDGTLAQVVSTMFYGHDGIVRLRLGADGSGPMVLVRTQGHALPKAGDTVAVRVAGGVEAQAFQMTP

Solvent-accessible surface area (backbone atoms only — not comparable to full-atom values): 4482 Å² total; per-residue (Å²): 91,75,55,73,59,34,79,45,27,34,82,42,100,50,71,49,40,18,25,29,69,40,64,47,78,71,80,66,35,23,44,35,36,31,17,31,36,81,84,43,79,45,64,78,47,53,30,45,45,62,40,92,72,68,70,53,61,75,38,77,46,23,33,36,70,44,90,92,66,83,74,47,72,48,82,82,77,133

Secondary structure (DSSP, 8-state):
-EE--GGGEEEESSSEEEEEEEEEE-SSEEEEEEEESTTS-S-EEEEEEEGGGPPPTT-EEEEEEPTTPPPEE-----

Foldseek 3Di:
DWDDDQAQKDWDQDAWKWFFQAWAADPQKIKTWTQTDNVSPHDIDIHIGGRPDDDHGGDITHMDGPPPDDIDDDDPDD

pLDDT: mean 82.11, std 14.18, range [45.09, 96.25]

Mean predicted aligned error: 6.9 Å